Protein AF-A0A916F152-F1 (afdb_monomer_lite)

Sequence (123 aa):
MFKQSEDGLGIKLHKHGRHIYAIEFLYHWITDSQPIEQMCFEDAKRTITKIETKRLTTEIALTDDELILLAHSYRSINEEERAQAVDKALAERAQAVEIQDAEDKSFLDKLVELEKMNGMKSY

Radius of gyration: 30.88 Å; chains: 1; bounding box: 68×34×95 Å

Secondary structure (DSSP, 8-state):
-----TTSSSEEEEEETTEEEEEEE----S-SS-HHHHHHHHHHHHHHHHHHHHHHH--SPPPHHHHHHHHHHHHHTT-HHHHHHHHHHHHHHHHHHHHHHHHHHHHHHHHHHHHHHHHTT--

pLDDT: mean 78.4, std 12.82, range [42.66, 92.81]

Foldseek 3Di:
DQDQDPPGPQKDFDDDPPDTPDIGGRDDDPDPDCPPLVVLLVVLVVLLVVLVCCVVVPVDDDDLVSLQSNLVSCVSNVNNVVSVVSVVVSVVVVVVVVVVVVVVVVVVVVVVVVVVVVVVPDD

Structure (mmCIF, N/CA/C/O backbone):
data_AF-A0A916F152-F1
#
_entry.id   AF-A0A916F152-F1
#
loop_
_atom_site.group_PDB
_atom_site.id
_atom_site.type_symbol
_atom_site.label_atom_id
_atom_site.label_alt_id
_atom_site.label_comp_id
_atom_site.label_asym_id
_atom_site.label_entity_id
_atom_site.label_seq_id
_atom_site.pdbx_PDB_ins_code
_atom_site.Cartn_x
_atom_site.Cartn_y
_atom_site.Cartn_z
_atom_site.occupancy
_atom_site.B_iso_or_equiv
_atom_site.auth_seq_id
_atom_site.auth_comp_id
_atom_site.auth_asym_id
_atom_site.auth_atom_id
_atom_site.pdbx_PDB_model_num
ATOM 1 N N . MET A 1 1 ? 12.635 -0.317 -25.699 1.00 47.06 1 MET A N 1
ATOM 2 C CA . MET A 1 1 ? 12.692 0.779 -26.679 1.00 47.06 1 MET A CA 1
ATOM 3 C C . MET A 1 1 ? 13.123 0.103 -27.964 1.00 47.06 1 MET A C 1
ATOM 5 O O . MET A 1 1 ? 14.147 -0.570 -27.940 1.00 47.06 1 MET A O 1
ATOM 9 N N . PHE A 1 2 ? 12.296 0.113 -29.012 1.00 47.44 2 PHE A N 1
ATOM 10 C CA . PHE A 1 2 ? 12.616 -0.601 -30.254 1.00 47.44 2 PHE A CA 1
ATOM 11 C C . PHE A 1 2 ? 13.891 -0.010 -30.862 1.00 47.44 2 PHE A C 1
ATOM 13 O O . PHE A 1 2 ? 14.007 1.213 -30.953 1.00 47.44 2 PHE A O 1
ATOM 20 N N . LYS A 1 3 ? 14.856 -0.850 -31.259 1.00 50.31 3 LYS A N 1
ATOM 21 C CA . LYS A 1 3 ? 15.965 -0.355 -32.079 1.00 50.31 3 LYS A CA 1
ATOM 22 C C . LYS A 1 3 ? 15.360 0.076 -33.407 1.00 50.31 3 LYS A C 1
ATOM 24 O O . LYS A 1 3 ? 14.666 -0.710 -34.051 1.00 50.31 3 LYS A O 1
ATOM 29 N N . GLN A 1 4 ? 15.593 1.325 -33.794 1.00 51.31 4 GLN A N 1
ATOM 30 C CA . GLN A 1 4 ? 15.250 1.766 -35.136 1.00 51.31 4 GLN A CA 1
ATOM 31 C C . GLN A 1 4 ? 16.046 0.892 -36.113 1.00 51.31 4 GLN A C 1
ATOM 33 O O . GLN A 1 4 ? 17.274 0.899 -36.116 1.00 51.31 4 GLN A O 1
ATOM 38 N N . SER A 1 5 ? 15.328 0.075 -36.884 1.00 57.09 5 SER A N 1
ATOM 39 C CA . SER A 1 5 ? 15.824 -0.415 -38.173 1.00 57.09 5 SER A CA 1
ATOM 40 C C . SER A 1 5 ? 16.068 0.807 -39.077 1.00 57.09 5 SER A C 1
ATOM 42 O O . SER A 1 5 ? 15.583 1.890 -38.754 1.00 57.09 5 SER A O 1
ATOM 44 N N . GLU A 1 6 ? 16.807 0.678 -40.182 1.00 61.66 6 GLU A N 1
ATOM 45 C CA . GLU A 1 6 ? 17.037 1.798 -41.117 1.00 61.66 6 GLU A CA 1
ATOM 46 C C . GLU A 1 6 ? 15.730 2.496 -41.557 1.00 61.66 6 GLU A C 1
ATOM 48 O O . GLU A 1 6 ? 15.738 3.701 -41.782 1.00 61.66 6 GLU A O 1
ATOM 53 N N . ASP A 1 7 ? 14.597 1.780 -41.563 1.00 63.00 7 ASP A N 1
ATOM 54 C CA . ASP A 1 7 ? 13.260 2.318 -41.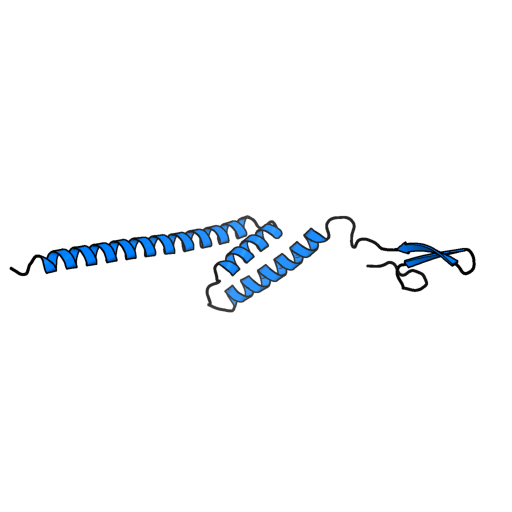873 1.00 63.00 7 ASP A CA 1
ATOM 55 C C . ASP A 1 7 ? 12.459 2.795 -40.635 1.00 63.00 7 ASP A C 1
ATOM 57 O O . ASP A 1 7 ? 11.280 3.133 -40.730 1.00 63.00 7 ASP A O 1
ATOM 61 N N . GLY A 1 8 ? 13.038 2.760 -39.432 1.00 62.56 8 GLY A N 1
ATOM 62 C CA . GLY A 1 8 ?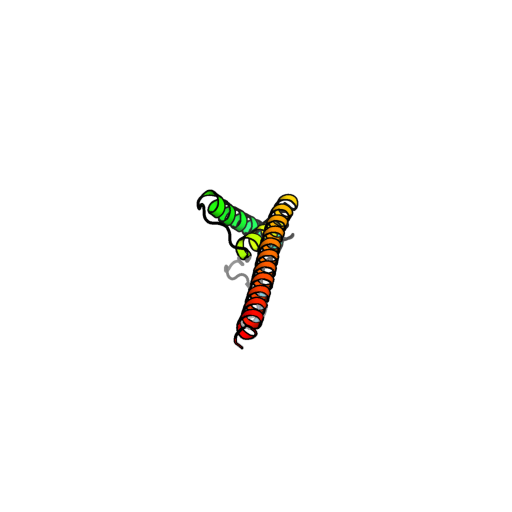 12.397 3.193 -38.181 1.00 62.56 8 GLY A CA 1
ATOM 63 C C . GLY A 1 8 ? 11.280 2.280 -37.646 1.00 62.56 8 GLY A C 1
ATOM 64 O O . GLY A 1 8 ? 10.773 2.515 -36.552 1.00 62.56 8 GLY A O 1
ATOM 65 N N . LEU A 1 9 ? 10.920 1.211 -38.364 1.00 67.62 9 LEU A N 1
ATOM 66 C CA . LEU A 1 9 ? 9.757 0.354 -38.074 1.00 67.62 9 LEU A CA 1
ATOM 67 C C . LEU A 1 9 ? 10.009 -0.778 -37.057 1.00 67.62 9 LEU A C 1
ATOM 69 O O . LEU A 1 9 ? 9.085 -1.515 -36.724 1.00 67.62 9 LEU A O 1
ATOM 73 N N . GLY A 1 10 ? 11.244 -0.960 -36.574 1.00 66.88 10 GLY A N 1
ATOM 74 C CA . GLY A 1 10 ? 11.571 -2.009 -35.589 1.00 66.88 10 GLY A CA 1
ATOM 75 C C . GLY A 1 10 ? 11.389 -3.448 -36.102 1.00 66.88 10 GLY A C 1
ATOM 76 O O . GLY A 1 10 ? 11.305 -4.387 -35.313 1.00 66.88 10 GLY A O 1
ATOM 77 N N . ILE A 1 11 ? 11.331 -3.636 -37.421 1.00 77.19 11 ILE A N 1
ATOM 78 C CA . ILE A 1 11 ? 11.218 -4.937 -38.087 1.00 77.19 11 ILE A CA 1
ATOM 79 C C . ILE A 1 11 ? 12.230 -5.034 -39.226 1.00 77.19 11 ILE A C 1
ATOM 81 O O . ILE A 1 11 ? 12.599 -4.029 -39.842 1.00 77.19 11 ILE A O 1
ATOM 85 N N . LYS A 1 12 ? 12.665 -6.258 -39.515 1.00 81.19 12 LYS A N 1
ATOM 86 C CA . LYS A 1 12 ? 13.521 -6.603 -40.645 1.00 81.19 12 LYS A CA 1
ATOM 87 C C . LYS A 1 12 ? 12.787 -7.598 -41.536 1.00 81.19 12 LYS A C 1
ATO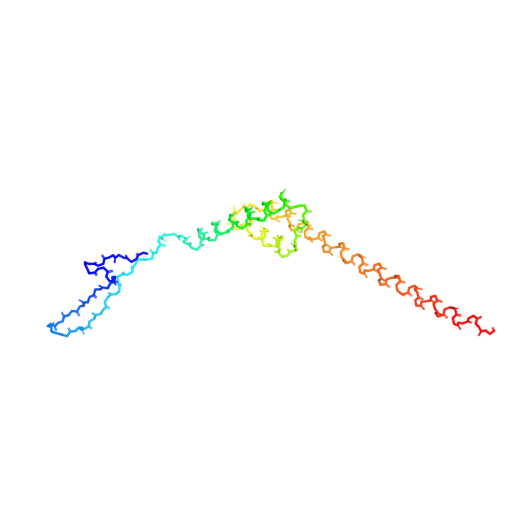M 89 O O . LYS A 1 12 ? 12.379 -8.672 -41.101 1.00 81.19 12 LYS A O 1
ATOM 94 N N . LEU A 1 13 ? 12.589 -7.215 -42.794 1.00 84.31 13 LEU A N 1
ATOM 95 C CA . LEU A 1 13 ? 11.897 -8.032 -43.787 1.00 84.31 13 LEU A CA 1
ATOM 96 C C . LEU A 1 13 ? 12.916 -8.833 -44.588 1.00 84.31 13 LEU A C 1
ATOM 98 O O . LEU A 1 13 ? 13.781 -8.258 -45.249 1.00 84.31 13 LEU A O 1
ATOM 102 N N . HIS A 1 14 ? 12.771 -10.152 -44.589 1.00 83.56 14 HIS A N 1
ATOM 103 C CA . HIS A 1 14 ? 13.575 -11.033 -45.421 1.00 83.56 14 HIS A CA 1
ATOM 104 C C . HIS A 1 14 ? 12.798 -11.359 -46.698 1.00 83.56 14 HIS A C 1
ATOM 106 O O . HIS A 1 14 ? 11.718 -11.961 -46.669 1.00 83.56 14 HIS A O 1
ATOM 112 N N . LYS A 1 15 ? 13.329 -10.895 -47.834 1.00 88.94 15 LYS A N 1
ATOM 113 C CA . LYS A 1 15 ? 12.679 -10.987 -49.147 1.00 88.94 15 LYS A CA 1
ATOM 114 C C . LYS A 1 15 ? 13.493 -11.855 -50.099 1.00 88.94 15 LYS A C 1
ATOM 116 O O . LYS A 1 15 ? 14.718 -11.779 -50.116 1.00 88.94 15 LYS A O 1
ATOM 121 N N . HIS A 1 16 ? 12.803 -12.638 -50.921 1.00 83.25 16 HIS A N 1
ATOM 122 C CA . HIS A 1 16 ? 13.366 -13.307 -52.088 1.00 83.25 16 HIS A CA 1
ATOM 123 C C . HIS A 1 16 ? 12.622 -12.787 -53.326 1.00 83.25 16 HIS A C 1
ATOM 125 O O . HIS A 1 16 ? 11.450 -13.095 -53.553 1.00 83.25 16 HIS A O 1
ATOM 131 N N . GLY A 1 17 ? 13.270 -11.900 -54.086 1.00 84.25 17 GLY A N 1
ATOM 132 C CA . GLY A 1 17 ? 12.623 -11.161 -55.174 1.00 84.25 17 GLY A CA 1
ATOM 133 C C . GLY A 1 17 ? 11.496 -10.247 -54.671 1.00 84.25 17 GLY A C 1
ATOM 134 O O . GLY A 1 17 ? 11.705 -9.422 -53.783 1.00 84.25 17 GLY A O 1
ATOM 135 N N . ARG A 1 18 ? 10.288 -10.389 -55.239 1.00 85.38 18 ARG A N 1
ATOM 136 C CA . ARG A 1 18 ? 9.078 -9.648 -54.819 1.00 85.38 18 ARG A CA 1
ATOM 137 C C . ARG A 1 18 ? 8.318 -10.294 -53.655 1.00 85.38 18 ARG A C 1
ATOM 139 O O . ARG A 1 18 ? 7.369 -9.689 -53.164 1.00 85.38 18 ARG A O 1
ATOM 146 N N . HIS A 1 19 ? 8.723 -11.480 -53.205 1.00 79.00 19 HIS A N 1
ATOM 147 C CA . HIS A 1 19 ? 8.042 -12.194 -52.129 1.00 79.00 19 HIS A CA 1
ATOM 148 C C . HIS A 1 19 ? 8.771 -12.035 -50.793 1.00 79.00 19 HIS A C 1
ATOM 150 O O . HIS A 1 19 ? 9.986 -12.212 -50.699 1.00 79.00 19 HIS A O 1
ATOM 156 N N . ILE A 1 20 ? 8.009 -11.699 -49.752 1.00 85.56 20 ILE A N 1
ATOM 157 C CA . ILE A 1 20 ? 8.474 -11.682 -48.362 1.00 85.56 20 ILE A CA 1
ATOM 158 C C . ILE A 1 20 ? 8.289 -13.096 -47.819 1.00 85.56 20 ILE A C 1
ATOM 160 O O . ILE A 1 20 ? 7.167 -13.597 -47.820 1.00 85.56 20 ILE A O 1
ATOM 164 N N . TYR A 1 21 ? 9.374 -13.735 -47.388 1.00 88.19 21 TYR A N 1
ATOM 165 C CA . TYR A 1 21 ? 9.321 -15.107 -46.872 1.00 88.19 21 TYR A CA 1
ATOM 166 C C . TYR A 1 21 ? 9.457 -15.168 -45.349 1.00 88.19 21 TYR A C 1
ATOM 168 O O . TYR A 1 21 ? 8.987 -16.123 -44.740 1.00 88.19 21 TYR A O 1
ATOM 176 N N . ALA A 1 22 ? 10.066 -14.156 -44.725 1.00 80.94 22 ALA A N 1
ATOM 177 C CA . ALA A 1 22 ? 10.140 -14.060 -43.274 1.00 80.94 22 ALA A CA 1
ATOM 178 C C . ALA A 1 22 ? 10.134 -12.603 -42.801 1.00 80.94 22 ALA A C 1
ATOM 180 O O . ALA A 1 22 ? 10.595 -11.688 -43.490 1.00 80.94 22 ALA A O 1
ATOM 181 N N . ILE A 1 23 ? 9.605 -12.411 -41.597 1.00 82.50 23 ILE A N 1
ATOM 182 C CA . ILE A 1 23 ? 9.582 -11.137 -40.885 1.00 82.50 23 ILE A CA 1
ATOM 183 C C . ILE A 1 23 ? 10.280 -11.374 -39.552 1.00 82.50 23 ILE A C 1
ATOM 185 O O . ILE A 1 23 ? 9.875 -12.244 -38.784 1.00 82.50 23 ILE A O 1
ATOM 189 N N . GLU A 1 24 ? 11.336 -10.615 -39.293 1.00 80.44 24 GLU A N 1
ATOM 190 C CA . GLU A 1 24 ? 12.087 -10.650 -38.045 1.00 80.44 24 GLU A CA 1
ATOM 191 C C . GLU A 1 24 ? 11.769 -9.383 -37.247 1.00 80.44 24 GLU A C 1
ATOM 193 O O . GLU A 1 24 ? 11.928 -8.264 -37.737 1.00 80.44 24 GLU A O 1
ATOM 198 N N . PHE A 1 25 ? 11.286 -9.547 -36.019 1.00 76.19 25 PHE A N 1
ATOM 199 C CA . PHE A 1 25 ? 10.965 -8.426 -35.140 1.00 76.19 25 PHE A CA 1
ATOM 200 C C . PHE A 1 25 ? 12.211 -8.019 -34.350 1.00 76.19 25 PHE A C 1
ATOM 202 O O . PHE A 1 25 ? 12.748 -8.809 -33.578 1.00 76.19 25 PHE A O 1
ATOM 209 N N . LEU A 1 26 ? 12.658 -6.773 -34.517 1.00 70.62 26 LEU A N 1
ATOM 210 C CA . LEU A 1 26 ? 13.812 -6.218 -33.811 1.00 70.62 26 LEU A CA 1
ATOM 211 C C . LEU A 1 26 ? 13.340 -5.512 -32.536 1.00 70.62 26 LEU A C 1
ATOM 213 O O . LEU A 1 26 ? 13.208 -4.288 -32.483 1.00 70.62 26 LEU A O 1
ATOM 217 N N . TYR A 1 27 ? 13.096 -6.285 -31.482 1.00 65.25 27 TYR A N 1
ATOM 218 C CA . TYR A 1 27 ? 12.837 -5.741 -30.151 1.00 65.25 27 TYR A CA 1
ATOM 219 C C . TYR A 1 27 ? 14.074 -5.887 -29.256 1.00 65.25 27 TYR A C 1
ATOM 221 O O . TYR A 1 27 ? 14.902 -6.776 -29.430 1.00 65.25 27 TYR A O 1
ATOM 229 N N . HIS A 1 28 ? 14.242 -4.958 -28.319 1.00 57.34 28 HIS A N 1
ATOM 230 C CA . HIS A 1 28 ? 15.114 -5.127 -27.158 1.00 57.34 28 HIS A CA 1
ATOM 231 C C . HIS A 1 28 ? 14.236 -4.946 -25.928 1.00 57.34 28 HIS A C 1
ATOM 233 O O . HIS A 1 28 ? 13.460 -3.981 -25.854 1.00 57.34 28 HIS A O 1
ATOM 239 N N . TRP A 1 29 ? 14.360 -5.868 -24.978 1.00 56.81 29 TRP A N 1
ATOM 240 C CA . TRP A 1 29 ? 13.817 -5.680 -23.642 1.00 56.81 29 TRP A CA 1
ATOM 241 C C . TRP A 1 29 ? 14.433 -4.407 -23.051 1.00 56.81 29 TRP A C 1
ATOM 243 O O . TRP A 1 29 ? 15.615 -4.124 -23.243 1.00 56.81 29 TRP A O 1
ATOM 253 N N . ILE A 1 30 ? 13.608 -3.568 -22.424 1.00 56.72 30 ILE A N 1
ATOM 254 C CA . ILE A 1 30 ? 14.113 -2.399 -21.704 1.00 56.72 30 ILE A CA 1
ATOM 255 C C . ILE A 1 30 ? 14.778 -2.938 -20.436 1.00 56.72 30 ILE A C 1
ATOM 257 O O . ILE A 1 30 ? 14.089 -3.306 -19.494 1.00 56.72 30 ILE A O 1
ATOM 261 N N . THR A 1 31 ? 16.109 -2.966 -20.478 1.00 53.38 31 THR A N 1
ATOM 262 C CA . THR A 1 31 ? 17.044 -3.086 -19.351 1.00 53.38 31 THR A CA 1
ATOM 263 C C . THR A 1 31 ? 17.195 -4.482 -18.724 1.00 53.38 31 THR A C 1
ATOM 265 O O . THR A 1 31 ? 16.277 -5.042 -18.134 1.00 53.38 31 THR A O 1
ATOM 268 N N . ASP A 1 32 ? 18.427 -4.997 -18.806 1.00 57.69 32 ASP A N 1
ATOM 269 C CA . ASP A 1 32 ? 18.873 -6.357 -18.464 1.00 57.69 32 ASP A CA 1
ATOM 270 C C . ASP A 1 32 ? 19.140 -6.615 -16.964 1.00 57.69 32 ASP A C 1
ATOM 272 O O . ASP A 1 32 ? 20.093 -7.310 -16.616 1.00 57.69 32 ASP A O 1
ATOM 276 N N . SER A 1 33 ? 18.323 -6.108 -16.035 1.00 58.91 33 SER A N 1
ATOM 277 C CA . SER A 1 33 ? 18.370 -6.697 -14.683 1.00 58.91 33 SER A CA 1
ATOM 278 C C . SER A 1 33 ? 17.010 -6.844 -14.022 1.00 58.91 33 SER A C 1
ATOM 280 O O . SER A 1 33 ? 16.569 -7.977 -13.892 1.00 58.91 33 SER A O 1
ATOM 282 N N . GLN A 1 34 ? 16.302 -5.780 -13.636 1.00 60.38 34 GLN A N 1
ATOM 283 C CA . GLN A 1 34 ? 15.013 -5.908 -12.925 1.00 60.38 34 GLN A CA 1
ATOM 284 C C . GLN A 1 34 ? 14.071 -4.710 -13.193 1.00 60.38 34 GLN A C 1
ATOM 286 O O . GLN A 1 34 ? 13.798 -3.912 -12.295 1.00 60.38 34 GLN A O 1
ATOM 291 N N . PRO A 1 35 ? 13.547 -4.543 -14.423 1.00 60.88 35 PRO A N 1
ATOM 292 C CA . PRO A 1 35 ? 12.694 -3.401 -14.779 1.00 60.88 35 PRO A CA 1
ATOM 293 C C . PRO A 1 35 ? 11.378 -3.344 -13.983 1.00 60.88 35 PRO A C 1
ATOM 295 O O . PRO A 1 35 ? 10.871 -2.256 -13.719 1.00 60.88 35 PRO A O 1
ATOM 298 N N . ILE A 1 36 ? 10.847 -4.496 -13.556 1.00 62.47 36 ILE A N 1
ATOM 299 C CA . ILE A 1 36 ? 9.651 -4.572 -12.702 1.00 62.47 36 ILE A CA 1
ATOM 300 C C . ILE A 1 36 ? 9.946 -3.973 -11.325 1.00 62.47 36 ILE A C 1
ATOM 302 O O . ILE A 1 36 ? 9.180 -3.151 -10.836 1.00 62.47 36 ILE A O 1
ATOM 306 N N . GLU A 1 37 ? 11.082 -4.327 -10.725 1.00 61.72 37 GLU A N 1
ATOM 307 C CA . GLU A 1 37 ? 11.448 -3.854 -9.387 1.00 61.72 37 GLU A CA 1
ATOM 308 C C . GLU A 1 37 ? 11.752 -2.355 -9.383 1.00 61.72 37 GLU A C 1
ATOM 310 O O . GLU A 1 37 ? 11.318 -1.649 -8.478 1.00 61.72 37 GLU A O 1
ATOM 315 N N . GLN A 1 38 ? 12.409 -1.838 -10.428 1.00 62.16 38 GLN A N 1
ATOM 316 C CA . GLN A 1 38 ? 12.639 -0.396 -10.580 1.00 62.16 38 GLN A CA 1
ATOM 317 C C . GLN A 1 38 ? 11.331 0.391 -10.739 1.00 62.16 38 GLN A C 1
ATOM 319 O O . GLN A 1 38 ? 11.178 1.450 -10.130 1.00 62.16 38 GLN A O 1
ATOM 324 N N . MET A 1 39 ? 10.377 -0.124 -11.522 1.00 59.56 39 MET A N 1
ATOM 325 C CA . MET A 1 39 ? 9.071 0.520 -11.688 1.00 59.56 39 MET A CA 1
ATOM 326 C C . MET A 1 39 ? 8.277 0.501 -10.376 1.00 59.56 39 MET A C 1
ATOM 328 O O . MET A 1 39 ? 7.777 1.538 -9.946 1.00 59.56 39 MET A O 1
ATOM 332 N N . CYS A 1 40 ? 8.248 -0.646 -9.689 1.00 73.81 40 CYS A N 1
ATOM 333 C CA . CYS A 1 40 ? 7.616 -0.778 -8.378 1.00 73.81 40 CYS A CA 1
ATOM 334 C C . CYS A 1 40 ? 8.247 0.144 -7.327 1.00 73.81 40 CYS A C 1
ATOM 336 O O . CYS A 1 40 ? 7.530 0.706 -6.504 1.00 73.81 40 CYS A O 1
ATOM 338 N N . PHE A 1 41 ? 9.565 0.340 -7.361 1.00 82.62 41 PHE A N 1
ATOM 339 C CA . PHE A 1 41 ? 10.274 1.208 -6.424 1.00 82.62 41 PHE A CA 1
ATOM 340 C C . PHE A 1 41 ? 9.936 2.693 -6.619 1.00 82.62 41 PHE A C 1
ATOM 342 O O . PHE A 1 41 ? 9.662 3.404 -5.649 1.00 82.62 41 PHE A O 1
ATOM 349 N N . GLU A 1 42 ? 9.914 3.171 -7.863 1.00 84.81 42 GLU A N 1
ATOM 350 C CA . GLU A 1 42 ? 9.534 4.557 -8.163 1.00 84.81 42 GLU A CA 1
ATOM 351 C C . GLU A 1 42 ? 8.049 4.818 -7.862 1.00 84.81 42 GLU A C 1
ATOM 353 O O . GLU A 1 42 ? 7.700 5.848 -7.275 1.00 84.81 42 GLU A O 1
ATOM 358 N N . ASP A 1 43 ? 7.173 3.859 -8.164 1.00 85.88 43 ASP A N 1
ATOM 359 C CA . ASP A 1 43 ? 5.752 3.954 -7.819 1.00 85.88 43 ASP A CA 1
ATOM 360 C C . ASP A 1 43 ? 5.519 3.913 -6.299 1.00 85.88 43 ASP A C 1
ATOM 362 O O . ASP A 1 43 ? 4.707 4.690 -5.776 1.00 85.88 43 ASP A O 1
ATOM 366 N N . ALA A 1 44 ? 6.278 3.096 -5.562 1.00 88.69 44 ALA A N 1
ATOM 367 C CA . ALA A 1 44 ? 6.249 3.068 -4.100 1.00 88.69 44 ALA A CA 1
ATOM 368 C C . ALA A 1 44 ? 6.675 4.418 -3.507 1.00 88.69 44 ALA A C 1
ATOM 370 O O . ALA A 1 44 ? 5.973 4.968 -2.656 1.00 88.69 44 ALA A O 1
ATOM 371 N N . LYS A 1 45 ? 7.760 5.025 -4.007 1.00 91.06 45 LYS A N 1
ATOM 372 C CA . LYS A 1 45 ? 8.195 6.365 -3.572 1.00 91.06 45 LYS A CA 1
ATOM 373 C C . LYS A 1 45 ? 7.143 7.438 -3.819 1.00 91.06 45 LYS A C 1
ATOM 375 O O . LYS A 1 45 ? 6.899 8.277 -2.945 1.00 91.06 45 LYS A O 1
ATOM 380 N N . ARG A 1 46 ? 6.513 7.438 -4.999 1.00 91.69 46 ARG A N 1
ATOM 381 C CA . ARG A 1 46 ? 5.438 8.395 -5.321 1.00 91.69 46 ARG A CA 1
ATOM 382 C C . ARG A 1 46 ? 4.257 8.228 -4.374 1.00 91.69 46 ARG A C 1
ATOM 384 O O . ARG A 1 46 ? 3.710 9.225 -3.902 1.00 91.69 46 ARG A O 1
ATOM 391 N N . THR A 1 47 ? 3.904 6.984 -4.072 1.00 90.56 47 THR A N 1
ATOM 392 C CA . THR A 1 47 ? 2.822 6.641 -3.146 1.00 90.56 47 THR A CA 1
ATOM 393 C C . THR A 1 47 ? 3.125 7.118 -1.727 1.00 90.56 47 THR A C 1
ATOM 395 O O . THR A 1 47 ? 2.313 7.848 -1.160 1.00 90.56 47 THR A O 1
ATOM 398 N N . ILE A 1 48 ? 4.319 6.825 -1.201 1.00 92.38 48 ILE A N 1
ATOM 399 C CA . ILE A 1 48 ? 4.778 7.306 0.114 1.00 92.38 48 ILE A CA 1
ATOM 400 C C . ILE A 1 48 ? 4.716 8.829 0.173 1.00 92.38 48 ILE A C 1
ATOM 402 O O . ILE A 1 48 ? 4.077 9.390 1.058 1.00 92.38 48 ILE A O 1
ATOM 406 N N . THR A 1 49 ? 5.313 9.507 -0.810 1.00 92.69 49 THR A N 1
ATOM 407 C CA . THR A 1 49 ? 5.353 10.975 -0.840 1.00 92.69 49 THR A CA 1
ATOM 408 C C . THR A 1 49 ? 3.944 11.559 -0.829 1.00 92.69 49 THR A C 1
ATOM 410 O O . THR A 1 49 ? 3.664 12.482 -0.069 1.00 92.69 49 THR A O 1
ATOM 413 N N . LYS A 1 50 ? 3.030 11.009 -1.635 1.00 92.62 50 LYS A N 1
ATOM 414 C CA . LYS A 1 50 ? 1.638 11.466 -1.706 1.00 92.62 50 LYS A CA 1
ATOM 415 C C . LYS A 1 50 ? 0.909 11.290 -0.370 1.00 92.62 50 LYS A C 1
ATOM 417 O O . LYS A 1 50 ? 0.241 12.222 0.075 1.00 92.62 50 LYS A O 1
ATOM 422 N N . ILE A 1 51 ? 1.025 10.117 0.251 1.00 91.88 51 ILE A N 1
ATOM 423 C CA . ILE A 1 51 ? 0.309 9.783 1.489 1.00 91.88 51 ILE A CA 1
ATOM 424 C C . ILE A 1 51 ? 0.891 10.548 2.686 1.00 91.88 51 ILE A C 1
ATOM 426 O O . ILE A 1 51 ? 0.130 11.121 3.462 1.00 91.88 51 ILE A O 1
ATOM 430 N N . GLU A 1 52 ? 2.215 10.653 2.808 1.00 89.38 52 GLU A N 1
ATOM 431 C CA . GLU A 1 52 ? 2.854 11.441 3.875 1.00 89.38 52 GLU A CA 1
ATOM 432 C C . GLU A 1 52 ? 2.598 12.942 3.700 1.00 89.38 52 GLU A C 1
ATOM 434 O O . GLU A 1 52 ? 2.315 13.641 4.671 1.00 89.38 52 GLU A O 1
ATOM 439 N N . THR A 1 53 ? 2.591 13.451 2.462 1.00 90.94 53 THR A N 1
ATOM 440 C CA . THR A 1 53 ? 2.198 14.849 2.213 1.00 90.94 53 THR A CA 1
ATOM 441 C C . THR A 1 53 ? 0.754 15.086 2.633 1.00 90.94 53 THR A C 1
ATOM 443 O O . THR A 1 53 ? 0.466 16.101 3.266 1.00 90.94 53 THR A O 1
ATOM 446 N N . LYS A 1 54 ? -0.156 14.149 2.333 1.00 88.31 54 LYS A N 1
ATOM 447 C CA . LYS A 1 54 ? -1.545 14.214 2.802 1.00 88.31 54 LYS A CA 1
ATOM 448 C C . LYS A 1 54 ? -1.585 14.248 4.331 1.00 88.31 54 LYS A C 1
ATOM 450 O O . LYS A 1 54 ? -2.193 15.154 4.885 1.00 88.31 54 LYS A O 1
ATOM 455 N N . ARG A 1 55 ? -0.876 13.347 5.007 1.00 85.50 55 ARG A N 1
ATOM 456 C CA . ARG A 1 55 ? -0.805 13.298 6.475 1.00 85.50 55 ARG A CA 1
ATOM 457 C C . ARG A 1 55 ? -0.275 14.592 7.108 1.00 85.50 55 ARG A C 1
ATOM 459 O O . ARG A 1 55 ? -0.750 14.980 8.166 1.00 85.50 55 ARG A O 1
ATOM 466 N N . LEU A 1 56 ? 0.717 15.236 6.490 1.00 86.62 56 LEU A N 1
ATOM 467 C CA . LEU A 1 56 ? 1.330 16.467 7.008 1.00 86.62 56 LEU A CA 1
ATOM 468 C C . LEU A 1 56 ? 0.517 17.725 6.687 1.00 86.62 56 LEU A C 1
ATOM 470 O O . LEU A 1 56 ? 0.520 18.675 7.462 1.00 86.62 56 LEU A O 1
ATOM 474 N N . THR A 1 57 ? -0.137 17.753 5.525 1.00 87.56 57 THR A N 1
ATOM 475 C CA . THR A 1 57 ? -0.819 18.953 5.011 1.00 87.56 57 THR A CA 1
ATOM 476 C C . THR A 1 57 ? -2.289 18.988 5.402 1.00 87.56 57 THR A C 1
ATOM 478 O O . THR A 1 57 ? -2.864 20.058 5.577 1.00 87.56 57 THR A O 1
ATOM 481 N N . THR A 1 58 ? -2.915 17.819 5.510 1.00 80.56 58 THR A N 1
ATOM 482 C CA . THR A 1 58 ? -4.298 17.689 5.959 1.00 80.56 58 THR A CA 1
ATOM 483 C C . THR A 1 58 ? -4.291 17.107 7.362 1.00 80.56 58 THR A C 1
ATOM 485 O O . THR A 1 58 ? -3.762 16.023 7.570 1.00 80.56 58 THR A O 1
ATOM 488 N N . GLU A 1 59 ? -4.935 17.777 8.317 1.00 78.06 59 GLU A N 1
ATOM 489 C CA . GLU A 1 59 ? -5.181 17.244 9.672 1.00 78.06 59 GLU A CA 1
ATOM 490 C C . GLU A 1 59 ? -6.208 16.087 9.675 1.00 78.06 59 GLU A C 1
ATOM 492 O O . GLU A 1 59 ? -6.793 15.741 10.698 1.00 78.06 59 GLU A O 1
ATOM 497 N N . ILE A 1 60 ? -6.464 15.488 8.509 1.00 82.38 60 ILE A N 1
ATOM 498 C CA . ILE A 1 60 ? -7.425 14.411 8.313 1.00 82.38 60 ILE A CA 1
ATOM 499 C C . ILE A 1 60 ? -6.697 13.087 8.530 1.00 82.38 60 ILE A C 1
ATOM 501 O O . ILE A 1 60 ? -5.671 12.813 7.905 1.00 82.38 60 ILE A O 1
ATOM 505 N N . ALA A 1 61 ? -7.259 12.246 9.396 1.00 82.44 61 ALA A N 1
ATOM 506 C CA . ALA A 1 61 ? -6.744 10.907 9.632 1.00 82.44 61 ALA A CA 1
ATOM 507 C C . ALA A 1 61 ? -6.744 10.078 8.335 1.00 82.44 61 ALA A C 1
ATOM 509 O O . ALA A 1 61 ? -7.709 10.085 7.569 1.00 82.44 61 ALA A O 1
ATOM 510 N N . LEU A 1 62 ? -5.650 9.351 8.099 1.00 85.75 62 LEU A N 1
ATOM 511 C CA . LEU A 1 62 ? -5.551 8.415 6.982 1.00 85.75 62 LEU A CA 1
ATOM 512 C C . LEU A 1 62 ? -6.526 7.254 7.173 1.00 85.75 62 LEU A C 1
ATOM 514 O O . LEU A 1 62 ? -6.658 6.715 8.280 1.00 85.75 62 LEU A O 1
ATOM 518 N N . THR A 1 63 ? -7.164 6.870 6.071 1.00 89.31 63 THR A N 1
ATOM 519 C CA . THR A 1 63 ? -8.022 5.681 6.011 1.00 89.31 63 THR A CA 1
ATOM 520 C C . THR A 1 63 ? -7.193 4.406 6.140 1.00 89.31 63 THR A C 1
ATOM 522 O O . THR A 1 63 ? -5.988 4.410 5.879 1.00 89.31 63 THR A O 1
ATOM 525 N N . ASP A 1 64 ? -7.832 3.309 6.535 1.00 88.06 64 ASP A N 1
ATOM 526 C CA . ASP A 1 64 ? -7.132 2.039 6.743 1.00 88.06 64 ASP A CA 1
ATOM 527 C C . ASP A 1 64 ? -6.537 1.506 5.430 1.00 88.06 64 ASP A C 1
ATOM 529 O O . ASP A 1 64 ? -5.382 1.087 5.413 1.00 88.06 64 ASP A O 1
ATOM 533 N N . ASP A 1 65 ? -7.245 1.658 4.305 1.00 87.44 65 ASP A N 1
ATOM 534 C CA . ASP A 1 65 ? -6.735 1.320 2.968 1.00 87.44 65 ASP A CA 1
ATOM 535 C C . ASP A 1 65 ? -5.468 2.114 2.608 1.00 87.44 65 ASP A C 1
ATOM 537 O O . ASP A 1 65 ? -4.518 1.574 2.036 1.00 87.44 65 ASP A O 1
ATOM 541 N N . GLU A 1 66 ? -5.422 3.402 2.962 1.00 89.56 66 GLU A N 1
ATOM 542 C CA . GLU A 1 66 ? -4.248 4.250 2.727 1.00 89.56 66 GLU A CA 1
ATOM 543 C C . GLU A 1 66 ? -3.064 3.842 3.605 1.00 89.56 66 GLU A C 1
ATOM 545 O O . GLU A 1 66 ? -1.923 3.891 3.146 1.00 89.56 66 GLU A O 1
ATOM 550 N N . LEU A 1 67 ? -3.312 3.415 4.843 1.00 89.75 67 LEU A N 1
ATOM 551 C CA . LEU A 1 67 ? -2.267 2.911 5.734 1.00 89.75 67 LEU A CA 1
ATOM 552 C C . LEU A 1 67 ? -1.731 1.555 5.271 1.00 89.75 67 LEU A C 1
ATOM 554 O O . LEU A 1 67 ? -0.518 1.359 5.260 1.00 89.75 67 LEU A O 1
ATOM 558 N N . ILE A 1 68 ? -2.603 0.655 4.814 1.00 89.69 68 ILE A N 1
ATOM 559 C CA . ILE A 1 68 ? -2.200 -0.628 4.223 1.00 89.69 68 ILE A CA 1
ATOM 560 C C . ILE A 1 68 ? -1.319 -0.370 2.996 1.00 89.69 68 ILE A C 1
ATOM 562 O O . ILE A 1 68 ? -0.216 -0.913 2.878 1.00 89.69 68 ILE A O 1
ATOM 566 N N . LEU A 1 69 ? -1.760 0.520 2.103 1.00 91.00 69 LEU A N 1
ATOM 567 C CA . LEU A 1 69 ? -0.998 0.900 0.916 1.00 91.00 69 LEU A CA 1
ATOM 568 C C . LEU A 1 69 ? 0.359 1.534 1.277 1.00 91.00 69 LEU A C 1
ATOM 570 O O . LEU A 1 69 ? 1.368 1.263 0.618 1.00 91.00 69 LEU A O 1
ATOM 574 N N . LEU A 1 70 ? 0.403 2.345 2.336 1.00 91.25 70 LEU A N 1
ATOM 575 C CA . LEU A 1 70 ? 1.629 2.949 2.851 1.00 91.25 70 LEU A CA 1
ATOM 576 C C . LEU A 1 70 ? 2.603 1.889 3.395 1.00 91.25 70 LEU A C 1
ATOM 578 O O . LEU A 1 70 ? 3.782 1.920 3.043 1.00 91.25 70 LEU A O 1
ATOM 582 N N . ALA A 1 71 ? 2.122 0.917 4.175 1.00 91.38 71 ALA A N 1
ATOM 583 C CA . ALA A 1 71 ? 2.937 -0.181 4.699 1.00 91.38 71 ALA A CA 1
ATOM 584 C C . ALA A 1 71 ? 3.541 -1.038 3.572 1.00 91.38 71 ALA A C 1
ATOM 586 O O . ALA A 1 71 ? 4.746 -1.304 3.563 1.00 91.38 71 ALA A O 1
ATOM 587 N N . HIS A 1 72 ? 2.740 -1.403 2.564 1.00 89.50 72 HIS A N 1
ATOM 588 C CA . HIS A 1 72 ? 3.229 -2.121 1.380 1.00 89.50 72 HIS A CA 1
ATOM 589 C C . HIS A 1 72 ? 4.268 -1.319 0.586 1.00 89.50 72 HIS A C 1
ATOM 591 O O . HIS A 1 72 ? 5.254 -1.883 0.100 1.00 89.50 72 HIS A O 1
ATOM 597 N N . SER A 1 73 ? 4.080 -0.003 0.482 1.00 91.44 73 SER A N 1
ATOM 598 C CA . SER A 1 73 ? 5.037 0.873 -0.197 1.00 91.44 73 SER A CA 1
ATOM 599 C C . SER A 1 73 ? 6.364 0.953 0.566 1.00 91.44 73 SER A C 1
ATOM 601 O O . SER A 1 73 ? 7.419 0.858 -0.058 1.00 91.44 73 SER A O 1
ATOM 603 N N . TYR A 1 74 ? 6.336 1.035 1.902 1.00 92.81 74 TYR A N 1
ATOM 604 C CA . TYR A 1 74 ? 7.545 0.998 2.736 1.00 92.81 74 TYR A CA 1
ATOM 605 C C . TYR A 1 74 ? 8.304 -0.333 2.620 1.00 92.81 74 TYR A C 1
ATOM 607 O O . TYR A 1 74 ? 9.527 -0.328 2.462 1.00 92.81 74 TYR A O 1
ATOM 615 N N . ARG A 1 75 ? 7.598 -1.472 2.586 1.00 89.38 75 ARG A N 1
ATOM 616 C CA . ARG A 1 75 ? 8.221 -2.787 2.326 1.00 89.38 75 ARG A CA 1
ATOM 617 C C . ARG A 1 75 ? 8.895 -2.857 0.960 1.00 89.38 75 ARG A C 1
ATOM 619 O O . ARG A 1 75 ? 9.992 -3.392 0.839 1.00 89.38 75 ARG A O 1
ATOM 626 N N . SER A 1 76 ? 8.272 -2.262 -0.056 1.00 87.19 76 SER A N 1
ATOM 627 C CA . SER A 1 76 ? 8.798 -2.241 -1.429 1.00 87.19 76 SER A CA 1
ATOM 628 C C . SER A 1 76 ? 10.107 -1.449 -1.568 1.00 87.19 76 SER A C 1
ATOM 630 O O . SER A 1 76 ? 10.833 -1.638 -2.540 1.00 87.19 76 SER A O 1
ATOM 632 N N . ILE A 1 77 ? 10.430 -0.581 -0.601 1.00 89.38 77 ILE A N 1
ATOM 633 C CA . ILE A 1 77 ? 11.691 0.176 -0.546 1.00 89.38 77 ILE A CA 1
ATOM 634 C C . ILE A 1 77 ? 12.648 -0.315 0.557 1.00 89.38 77 ILE A C 1
ATOM 636 O O . ILE A 1 77 ? 13.633 0.360 0.848 1.00 89.38 77 ILE A O 1
ATOM 640 N N . ASN A 1 78 ? 12.386 -1.489 1.148 1.00 86.75 78 ASN A N 1
ATO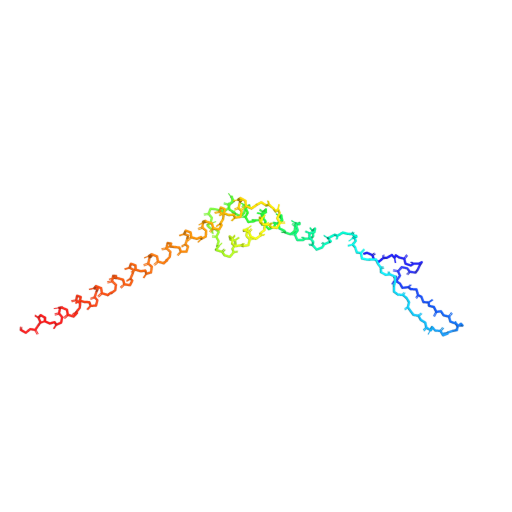M 641 C CA . ASN A 1 78 ? 13.133 -2.086 2.266 1.00 86.75 78 ASN A CA 1
ATOM 642 C C . ASN A 1 78 ? 13.137 -1.261 3.572 1.00 86.75 78 ASN A C 1
ATOM 644 O O . ASN A 1 78 ? 14.021 -1.431 4.412 1.00 86.75 78 ASN A O 1
ATOM 648 N N . GLU A 1 79 ? 12.141 -0.399 3.793 1.00 89.94 79 GLU A N 1
ATOM 649 C CA . GLU A 1 79 ? 11.953 0.318 5.063 1.00 89.94 79 GLU A CA 1
ATOM 650 C C . GLU A 1 79 ? 11.014 -0.455 6.009 1.00 89.94 79 GLU A C 1
ATOM 652 O O . GLU A 1 79 ? 9.921 -0.004 6.359 1.00 89.94 79 GLU A O 1
ATOM 657 N N . GLU A 1 80 ? 11.442 -1.644 6.441 1.00 89.19 80 GLU A N 1
ATOM 658 C CA . GLU A 1 80 ? 10.604 -2.559 7.234 1.00 89.19 80 GLU A CA 1
ATOM 659 C C . GLU A 1 80 ? 10.197 -1.977 8.599 1.00 89.19 80 GLU A C 1
ATOM 661 O O . GLU A 1 80 ? 9.073 -2.175 9.046 1.00 89.19 80 GLU A O 1
ATOM 666 N N . GLU A 1 81 ? 11.071 -1.208 9.255 1.00 91.31 81 GLU A N 1
ATOM 667 C CA . GLU A 1 81 ? 10.767 -0.595 10.557 1.00 91.31 81 GLU A CA 1
ATOM 668 C C . GLU A 1 81 ? 9.566 0.361 10.471 1.00 91.31 81 GLU A C 1
ATOM 670 O O . GLU A 1 81 ? 8.683 0.352 11.333 1.00 91.31 81 GLU A O 1
ATOM 675 N N . ARG A 1 82 ? 9.488 1.147 9.390 1.00 89.62 82 ARG A N 1
ATOM 676 C CA . ARG A 1 82 ? 8.359 2.053 9.152 1.00 89.62 82 ARG A CA 1
ATOM 677 C C . ARG A 1 82 ? 7.097 1.293 8.781 1.00 89.62 82 ARG A C 1
ATOM 679 O O . ARG A 1 82 ? 6.030 1.634 9.286 1.00 89.62 82 ARG A O 1
ATOM 686 N N . ALA A 1 83 ? 7.215 0.247 7.964 1.00 90.75 83 ALA A N 1
ATOM 687 C CA . ALA A 1 83 ? 6.086 -0.624 7.652 1.00 90.75 83 ALA A CA 1
ATOM 688 C C . ALA A 1 83 ? 5.494 -1.251 8.928 1.00 90.75 83 ALA A C 1
ATOM 690 O O . ALA A 1 83 ? 4.287 -1.185 9.146 1.00 90.75 83 ALA A O 1
ATOM 691 N N . GLN A 1 84 ? 6.343 -1.756 9.828 1.00 91.44 84 GLN A N 1
ATOM 692 C CA . GLN A 1 84 ? 5.912 -2.326 11.107 1.00 91.44 84 GLN A CA 1
ATOM 693 C C . GLN A 1 84 ? 5.244 -1.300 12.026 1.00 91.44 84 GLN A C 1
ATOM 695 O O . GLN A 1 84 ? 4.308 -1.644 12.746 1.00 91.44 84 GLN A O 1
ATOM 700 N N . ALA A 1 85 ? 5.709 -0.050 12.032 1.00 91.38 85 ALA A N 1
ATOM 701 C CA . ALA A 1 85 ? 5.066 1.010 12.804 1.00 91.38 85 ALA A CA 1
ATOM 702 C C . ALA A 1 85 ? 3.635 1.284 12.309 1.00 91.38 85 ALA A C 1
ATOM 704 O O . ALA A 1 85 ? 2.723 1.445 13.121 1.00 91.38 85 ALA A O 1
ATOM 705 N N . VAL A 1 86 ? 3.430 1.285 10.987 1.00 89.75 86 VAL A N 1
ATOM 706 C CA . VAL A 1 86 ? 2.102 1.447 10.378 1.00 89.75 86 VAL A CA 1
ATOM 707 C C . VAL A 1 86 ? 1.206 0.241 10.674 1.00 89.75 86 VAL A C 1
ATOM 709 O O . VAL A 1 86 ? 0.057 0.426 11.072 1.00 89.75 86 VAL A O 1
ATOM 712 N N . ASP A 1 87 ? 1.736 -0.979 10.574 1.00 89.19 87 ASP A N 1
ATOM 713 C CA . ASP A 1 87 ? 0.990 -2.208 10.876 1.00 89.19 87 ASP A CA 1
ATOM 714 C C . ASP A 1 87 ? 0.556 -2.280 12.347 1.00 89.19 87 ASP A C 1
ATOM 716 O O . ASP A 1 87 ? -0.565 -2.689 12.646 1.00 89.19 87 ASP A O 1
ATOM 720 N N . LYS A 1 88 ? 1.408 -1.838 13.282 1.00 89.69 88 LYS A N 1
ATOM 721 C CA . LYS A 1 88 ? 1.037 -1.734 14.703 1.00 89.69 88 LYS A CA 1
ATOM 722 C C . LYS A 1 88 ? -0.102 -0.745 14.910 1.00 89.69 88 LYS A C 1
ATOM 724 O O . LYS A 1 88 ? -1.068 -1.078 15.586 1.00 89.69 88 LYS A O 1
ATOM 729 N N . ALA A 1 89 ? -0.021 0.430 14.287 1.00 86.31 89 ALA A N 1
ATOM 730 C CA . ALA A 1 89 ? -1.080 1.429 14.375 1.00 86.31 89 ALA A CA 1
ATOM 731 C C . ALA A 1 89 ? -2.408 0.916 13.787 1.00 86.31 89 ALA A C 1
ATOM 733 O O . ALA A 1 89 ? -3.469 1.203 14.336 1.00 86.31 89 ALA A O 1
ATOM 734 N N . LEU A 1 90 ? -2.362 0.136 12.701 1.00 88.62 90 LEU A N 1
ATOM 735 C CA . LEU A 1 90 ? -3.535 -0.544 12.140 1.00 88.62 90 LEU A CA 1
ATOM 736 C C . LEU A 1 90 ? -4.100 -1.601 13.098 1.00 88.62 90 LEU A C 1
ATOM 738 O O . LEU A 1 90 ? -5.311 -1.654 13.303 1.00 88.62 90 LEU A O 1
ATOM 742 N N . ALA A 1 91 ? -3.239 -2.411 13.717 1.00 88.12 91 ALA A N 1
ATOM 743 C CA . ALA A 1 91 ? -3.652 -3.439 14.670 1.00 88.12 91 ALA A CA 1
ATOM 744 C C . ALA A 1 91 ? -4.295 -2.841 15.933 1.00 88.12 91 ALA A C 1
ATOM 746 O O . ALA A 1 91 ? -5.320 -3.339 16.395 1.00 88.12 91 ALA A O 1
ATOM 747 N N . GLU A 1 92 ? -3.739 -1.749 16.463 1.00 87.12 92 GLU A N 1
ATOM 748 C CA . GLU A 1 92 ? -4.327 -0.997 17.580 1.00 87.12 92 GLU A CA 1
ATOM 749 C C . GLU A 1 92 ? -5.711 -0.450 17.216 1.00 87.12 92 GLU A C 1
ATOM 751 O O . GLU A 1 92 ? -6.647 -0.530 18.013 1.00 87.12 92 GLU A O 1
ATOM 756 N N . ARG A 1 93 ? -5.864 0.056 15.987 1.00 84.44 93 ARG A N 1
ATOM 757 C CA . ARG A 1 93 ? -7.143 0.566 15.486 1.00 84.44 93 ARG A CA 1
ATOM 758 C C . ARG A 1 93 ? -8.190 -0.544 15.375 1.00 84.44 93 ARG A C 1
ATOM 760 O O . ARG A 1 93 ? -9.320 -0.351 15.810 1.00 84.44 93 ARG A O 1
ATOM 767 N N . ALA A 1 94 ? -7.802 -1.712 14.866 1.00 81.19 94 ALA A N 1
ATOM 768 C CA . ALA A 1 94 ? -8.678 -2.879 14.784 1.00 81.19 94 ALA A CA 1
ATOM 769 C C . ALA A 1 94 ? -9.108 -3.376 16.176 1.00 81.19 94 ALA A C 1
ATOM 771 O O . ALA A 1 94 ? -10.286 -3.648 16.395 1.00 81.19 94 ALA A O 1
ATOM 772 N N . GLN A 1 95 ? -8.183 -3.423 17.141 1.00 77.94 95 GLN A N 1
ATOM 773 C CA . GLN A 1 95 ? -8.506 -3.797 18.522 1.00 77.94 95 GLN A CA 1
ATOM 774 C C . GLN A 1 95 ? -9.462 -2.803 19.188 1.00 77.94 95 GLN A C 1
ATOM 776 O O . GLN A 1 95 ? -10.365 -3.221 19.907 1.00 77.94 95 GLN A O 1
ATOM 781 N N . ALA A 1 96 ? -9.303 -1.501 18.941 1.00 73.94 96 ALA A N 1
ATOM 782 C CA . ALA A 1 96 ? -10.209 -0.492 19.486 1.00 73.94 96 ALA A CA 1
ATOM 783 C C . ALA A 1 96 ? -11.656 -0.679 18.992 1.00 73.94 96 ALA A C 1
ATOM 785 O O . ALA A 1 96 ? -12.588 -0.526 19.782 1.00 73.94 96 ALA A O 1
ATOM 786 N N . VAL A 1 97 ? -11.838 -1.060 17.722 1.00 73.31 97 VAL A N 1
ATOM 787 C CA . VAL A 1 97 ? -13.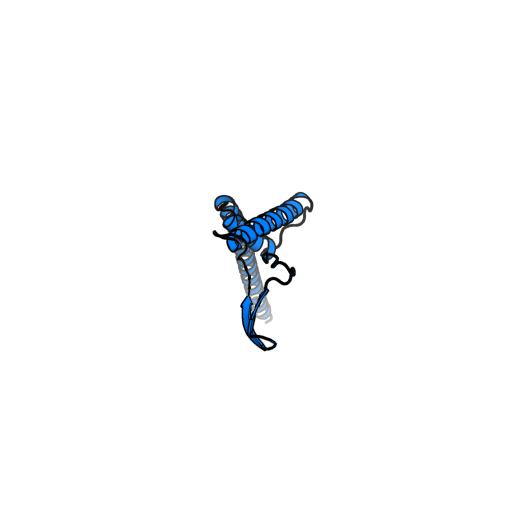161 -1.370 17.154 1.00 73.31 97 VAL A CA 1
ATOM 788 C C . VAL A 1 97 ? -13.758 -2.619 17.805 1.00 73.31 97 VAL A C 1
ATOM 790 O O . VAL A 1 97 ? -14.911 -2.591 18.226 1.00 73.31 97 VAL A O 1
ATOM 793 N N . GLU A 1 98 ? -12.976 -3.690 17.974 1.00 67.81 98 GLU A N 1
ATOM 794 C CA . GLU A 1 98 ? -13.480 -4.914 18.617 1.00 67.81 98 GLU A CA 1
ATOM 795 C C . GLU A 1 98 ? -13.880 -4.703 20.085 1.00 67.81 98 GLU A C 1
ATOM 797 O O . GLU A 1 98 ? -14.865 -5.283 20.548 1.00 67.81 98 GLU A O 1
ATOM 802 N N . ILE A 1 99 ? -13.143 -3.866 20.822 1.00 70.25 99 ILE A N 1
ATOM 803 C CA . ILE A 1 99 ? -13.462 -3.543 22.219 1.00 70.25 99 ILE A CA 1
ATOM 804 C C . ILE A 1 99 ? -14.766 -2.738 22.302 1.00 70.25 99 ILE A C 1
ATOM 806 O O . ILE A 1 99 ? -15.620 -3.072 23.123 1.00 70.25 99 ILE A O 1
ATOM 810 N N . GLN A 1 100 ? -14.955 -1.733 21.438 1.00 66.19 100 GLN A N 1
ATOM 811 C CA . GLN A 1 100 ? -16.207 -0.966 21.381 1.00 66.19 100 GLN A CA 1
ATOM 812 C C . GLN A 1 100 ? -17.405 -1.858 21.038 1.00 66.19 100 GLN A C 1
ATOM 814 O O . GLN A 1 100 ? -18.407 -1.842 21.751 1.00 66.19 100 GLN A O 1
ATOM 819 N N . ASP A 1 101 ? -17.273 -2.720 20.028 1.00 70.50 101 ASP A N 1
ATOM 820 C CA . ASP A 1 101 ? -18.337 -3.652 19.644 1.00 70.50 101 ASP A CA 1
ATOM 821 C C . ASP A 1 101 ? -18.697 -4.638 20.770 1.00 70.50 101 ASP A C 1
ATOM 823 O O . ASP A 1 101 ? -19.848 -5.073 20.890 1.00 70.50 101 ASP A O 1
ATOM 827 N N . ALA A 1 102 ? -17.723 -5.038 21.592 1.00 70.31 102 ALA A N 1
ATOM 828 C CA . ALA A 1 102 ? -17.952 -5.916 22.736 1.00 70.31 102 ALA A CA 1
ATOM 829 C C . ALA A 1 102 ? -18.651 -5.191 23.900 1.00 70.31 102 ALA A C 1
ATOM 831 O O . ALA A 1 102 ? -19.544 -5.765 24.537 1.00 70.31 102 ALA A O 1
ATOM 832 N N . GLU A 1 103 ? -18.281 -3.938 24.172 1.00 71.44 103 GLU A N 1
ATOM 833 C CA . GLU A 1 103 ? -18.932 -3.101 25.186 1.00 71.44 103 GLU A CA 1
ATOM 834 C C . GLU A 1 103 ? -20.380 -2.777 24.808 1.00 71.44 103 GLU A C 1
ATOM 836 O O . GLU A 1 103 ? -21.275 -2.929 25.646 1.00 71.44 103 GLU A O 1
ATOM 841 N N . ASP A 1 104 ? -20.634 -2.445 23.542 1.00 75.19 104 ASP A N 1
ATOM 842 C CA . ASP A 1 104 ? -21.975 -2.142 23.040 1.00 75.19 104 ASP A CA 1
ATOM 843 C C . ASP A 1 104 ? -22.904 -3.361 23.128 1.00 75.19 104 ASP A C 1
ATOM 845 O O . ASP A 1 104 ? -24.048 -3.249 23.575 1.00 75.19 104 ASP A O 1
ATOM 849 N N . LYS A 1 105 ? -22.409 -4.563 22.803 1.00 76.50 105 LYS A N 1
ATOM 850 C CA . LYS A 1 105 ? -23.172 -5.815 22.976 1.00 76.50 105 LYS A CA 1
ATOM 851 C C . LYS A 1 105 ? -23.492 -6.095 24.445 1.00 76.50 105 LYS A C 1
ATOM 853 O O . LYS A 1 105 ? -24.635 -6.402 24.776 1.00 76.50 105 LYS A O 1
ATOM 858 N N . SER A 1 106 ? -22.511 -5.929 25.334 1.00 81.88 106 SER A N 1
ATOM 859 C CA . SER A 1 106 ? -22.691 -6.091 26.786 1.00 81.88 106 SER A CA 1
ATOM 860 C C . SER A 1 106 ? -23.695 -5.085 27.367 1.00 81.88 106 SER A C 1
ATOM 862 O O . SER A 1 106 ? -24.475 -5.410 28.269 1.00 81.88 106 SER A O 1
ATOM 864 N N . PHE A 1 107 ? -23.714 -3.859 26.841 1.00 81.44 107 PHE A N 1
ATOM 865 C CA . PHE A 1 107 ? -24.685 -2.835 27.213 1.00 81.44 107 PHE A CA 1
ATOM 866 C C . PHE A 1 107 ? -26.106 -3.180 26.743 1.00 81.44 107 PHE A C 1
ATOM 868 O O . PHE A 1 107 ? -27.053 -3.071 27.529 1.00 81.44 107 PHE A O 1
ATOM 875 N N . LEU A 1 108 ? -26.262 -3.647 25.500 1.00 85.25 108 LEU A N 1
ATOM 876 C CA . LEU A 1 108 ? -27.554 -4.080 24.958 1.00 85.25 108 LEU A CA 1
ATOM 877 C C . LEU A 1 108 ? -28.132 -5.273 25.729 1.00 85.25 108 LEU A C 1
ATOM 879 O O . LEU A 1 108 ? -29.318 -5.263 26.063 1.00 85.25 108 LEU A O 1
ATOM 883 N N . ASP A 1 109 ? -27.302 -6.251 26.090 1.00 85.94 109 ASP A N 1
ATOM 884 C CA . ASP A 1 109 ? -27.739 -7.406 26.882 1.00 85.94 109 ASP A CA 1
ATOM 885 C C . ASP A 1 109 ? -28.256 -6.990 28.269 1.00 85.94 109 ASP A C 1
ATOM 887 O O . ASP A 1 109 ? -29.308 -7.464 28.711 1.00 85.94 109 ASP A O 1
ATOM 891 N N . LYS A 1 110 ? -27.588 -6.034 28.930 1.00 84.94 110 LYS A N 1
ATOM 892 C CA . LYS A 1 110 ? -28.058 -5.468 30.209 1.00 84.94 110 LYS A CA 1
ATOM 893 C C . LYS A 1 110 ? -29.386 -4.723 30.072 1.00 84.94 110 LYS A C 1
ATOM 895 O O . LYS A 1 110 ? -30.218 -4.798 30.977 1.00 84.94 110 LYS A O 1
ATOM 900 N N . LEU A 1 111 ? -29.608 -4.012 28.966 1.00 82.38 111 LEU A N 1
ATOM 901 C CA . LEU A 1 111 ? -30.887 -3.345 28.692 1.00 82.38 111 LEU A CA 1
ATOM 902 C C . LEU A 1 111 ? -32.029 -4.355 28.532 1.00 82.38 111 LEU A C 1
ATOM 904 O O . LEU A 1 111 ? -33.091 -4.176 29.128 1.00 82.38 111 LEU A O 1
ATOM 908 N N . VAL A 1 112 ? -31.789 -5.439 27.793 1.00 84.94 112 VAL A N 1
ATOM 909 C CA . VAL A 1 112 ? -32.763 -6.526 27.610 1.00 84.94 112 VAL A CA 1
ATOM 910 C C . VAL A 1 112 ? -33.084 -7.211 28.941 1.00 84.94 112 VAL A C 1
ATOM 912 O O . VAL A 1 112 ? -34.235 -7.569 29.205 1.00 84.94 112 VAL A O 1
ATOM 915 N N . GLU A 1 113 ? -32.089 -7.400 29.805 1.00 84.38 113 GLU A N 1
ATOM 916 C CA . GLU A 1 113 ? -32.291 -7.981 31.133 1.00 84.38 113 GLU A CA 1
ATOM 917 C C . GLU A 1 113 ? -33.122 -7.060 32.046 1.00 84.38 113 GLU A C 1
ATOM 919 O O . GLU A 1 113 ? -34.064 -7.516 32.703 1.00 84.38 113 GLU A O 1
ATOM 924 N N . LEU A 1 114 ? -32.854 -5.750 32.020 1.00 81.94 114 LEU A N 1
ATOM 925 C CA . LEU A 1 114 ? -33.638 -4.744 32.744 1.00 81.94 114 LEU A CA 1
ATOM 926 C C . LEU A 1 114 ? -35.090 -4.666 32.257 1.00 81.94 114 LEU A C 1
ATOM 928 O O . LEU A 1 114 ? -36.004 -4.552 33.077 1.00 81.94 114 LEU A O 1
ATOM 932 N N . GLU A 1 115 ? -35.326 -4.766 30.949 1.00 80.12 115 GLU A N 1
ATOM 933 C CA . GLU A 1 115 ? -36.676 -4.779 30.377 1.00 80.12 115 GLU A CA 1
ATOM 934 C C . GLU A 1 115 ? -37.477 -6.001 30.854 1.00 80.12 115 GLU A C 1
ATOM 936 O O . GLU A 1 115 ? -38.624 -5.868 31.292 1.00 80.12 115 GLU A O 1
ATOM 941 N N . LYS A 1 116 ? -36.846 -7.183 30.889 1.00 82.50 116 LYS A N 1
ATOM 942 C CA . LYS A 1 116 ? -37.455 -8.408 31.436 1.00 82.50 116 LYS A CA 1
ATOM 943 C C . LYS A 1 116 ? -37.797 -8.272 32.921 1.00 82.50 116 LYS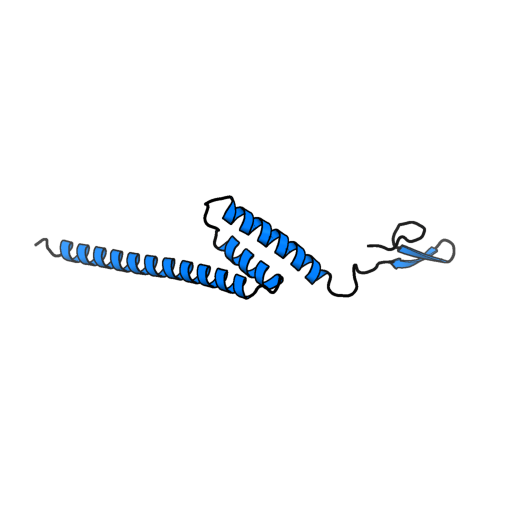 A C 1
ATOM 945 O O . LYS A 1 116 ? -38.884 -8.672 33.339 1.00 82.50 116 LYS A O 1
ATOM 950 N N . MET A 1 117 ? -36.904 -7.683 33.717 1.00 78.19 117 MET A N 1
ATOM 951 C CA . MET A 1 117 ? -37.146 -7.456 35.146 1.00 78.19 117 MET A CA 1
ATOM 952 C C . MET A 1 117 ? -38.256 -6.428 35.401 1.00 78.19 117 MET A C 1
ATOM 954 O O . MET A 1 117 ? -39.000 -6.557 36.376 1.00 78.19 117 MET A O 1
ATOM 958 N N . ASN A 1 118 ? -38.398 -5.425 34.532 1.00 75.12 118 ASN A N 1
ATOM 959 C CA . ASN A 1 118 ? -39.453 -4.421 34.645 1.00 75.12 118 ASN A CA 1
ATOM 960 C C . ASN A 1 118 ? -40.824 -4.976 34.209 1.00 75.12 118 ASN A C 1
ATOM 962 O O . ASN A 1 118 ? -41.834 -4.690 34.849 1.00 75.12 118 ASN A O 1
ATOM 966 N N . GLY A 1 119 ? -40.858 -5.851 33.196 1.00 64.62 119 GLY A N 1
ATOM 967 C CA . GLY A 1 119 ? -42.066 -6.576 32.782 1.00 64.62 119 GLY A CA 1
ATOM 968 C C . GLY A 1 119 ? -42.593 -7.574 33.824 1.00 64.62 119 GLY A C 1
ATOM 969 O O . GLY A 1 119 ? -43.792 -7.832 33.873 1.00 64.62 119 GLY A O 1
ATOM 970 N N . MET A 1 120 ? -41.728 -8.092 34.704 1.00 59.47 120 MET A N 1
ATOM 971 C CA . MET A 1 120 ? -42.106 -8.985 35.814 1.00 59.47 120 MET A CA 1
ATOM 972 C C . MET A 1 120 ? -42.638 -8.259 37.063 1.00 59.47 120 MET A C 1
ATOM 974 O O . MET A 1 120 ? -43.168 -8.915 37.955 1.00 59.47 120 MET A O 1
ATOM 978 N N . LYS A 1 121 ? -42.514 -6.926 37.154 1.00 55.25 121 LYS A N 1
ATOM 979 C CA . LYS A 1 121 ? -42.924 -6.132 38.332 1.00 55.25 121 LYS A CA 1
ATOM 980 C C . LYS A 1 121 ? -44.342 -5.555 38.266 1.00 55.25 121 LYS A C 1
ATOM 982 O O . LYS A 1 121 ? -44.722 -4.787 39.147 1.00 55.25 121 LYS A O 1
ATOM 987 N N . SER A 1 122 ? -45.132 -5.917 37.261 1.00 51.50 122 SER A N 1
ATOM 988 C CA . SER A 1 122 ? -46.555 -5.583 37.209 1.00 51.50 122 SER A CA 1
ATOM 989 C C . SER A 1 122 ? -47.369 -6.830 37.543 1.00 51.50 122 SER A C 1
ATOM 991 O O . SER A 1 122 ? -47.700 -7.564 36.627 1.00 51.50 122 SER A O 1
ATOM 993 N N . TYR A 1 123 ? -47.575 -7.106 38.837 1.00 42.66 123 TYR A N 1
ATOM 994 C CA . TYR A 1 123 ? -48.727 -7.784 39.465 1.00 42.66 123 TYR A CA 1
ATOM 995 C C . TYR A 1 123 ? -48.525 -7.832 40.984 1.00 42.66 123 TYR A C 1
ATOM 997 O O . TYR A 1 123 ? -47.417 -8.214 41.424 1.00 42.66 123 TYR A O 1
#